Protein AF-A0AAU0ZUD8-F1 (afdb_monomer_lite)

pLDDT: mean 81.28, std 13.87, range [41.09, 94.75]

Secondary structure (DSSP, 8-state):
---PPPPGGGTT--S----TT---EEEEEEE---HHHHHHHTTT---GGGGG-STTEEEEEEEEETTT-PBP-HHHHTS--GGGSS--

Structure (mmCIF, N/CA/C/O backbone):
data_AF-A0AAU0ZUD8-F1
#
_entry.id   AF-A0AAU0ZUD8-F1
#
loop_
_atom_site.group_PDB
_atom_site.id
_atom_site.type_symbol
_atom_site.label_atom_id
_atom_site.label_alt_id
_atom_site.label_comp_id
_atom_site.label_asym_id
_atom_site.label_entity_id
_atom_site.label_seq_id
_atom_site.pdbx_PDB_ins_code
_atom_site.Cartn_x
_atom_site.Cartn_y
_atom_site.Cartn_z
_atom_site.occupancy
_atom_site.B_iso_or_equiv
_atom_site.auth_seq_id
_atom_site.auth_comp_id
_atom_site.auth_asym_id
_atom_site.auth_atom_id
_atom_site.pdbx_PDB_model_num
ATOM 1 N N . MET A 1 1 ? 16.935 -21.583 -4.606 1.00 41.09 1 MET A N 1
ATOM 2 C CA . MET A 1 1 ? 16.552 -20.171 -4.811 1.00 41.09 1 MET A CA 1
ATOM 3 C C . MET A 1 1 ? 17.661 -19.321 -4.223 1.00 41.09 1 MET A C 1
ATOM 5 O O . MET A 1 1 ? 17.842 -19.359 -3.016 1.00 41.09 1 MET A O 1
ATOM 9 N N . THR A 1 2 ? 18.472 -18.662 -5.045 1.00 45.31 2 THR A N 1
ATOM 10 C CA . THR A 1 2 ? 19.495 -17.724 -4.565 1.00 45.31 2 THR A CA 1
ATOM 11 C C . THR A 1 2 ? 18.794 -16.434 -4.150 1.00 45.31 2 THR A C 1
ATOM 13 O O . THR A 1 2 ? 18.262 -15.718 -4.994 1.00 45.31 2 THR A O 1
ATOM 16 N N . GLN A 1 3 ? 18.713 -16.171 -2.844 1.00 46.19 3 GLN A N 1
ATOM 17 C CA . GLN A 1 3 ? 18.261 -14.875 -2.341 1.00 46.19 3 GLN A CA 1
ATOM 18 C C . GLN A 1 3 ? 19.329 -13.840 -2.697 1.00 46.19 3 GLN A C 1
ATOM 20 O O . GLN A 1 3 ? 20.457 -13.917 -2.218 1.00 46.19 3 GLN A O 1
ATOM 25 N N . VAL A 1 4 ? 18.990 -12.910 -3.586 1.00 65.19 4 VAL A N 1
ATOM 26 C CA . VAL A 1 4 ? 19.828 -11.740 -3.856 1.00 65.19 4 VAL A CA 1
ATOM 27 C C . VAL A 1 4 ? 19.675 -10.804 -2.653 1.00 65.19 4 VAL A C 1
ATOM 29 O O . VAL A 1 4 ? 18.534 -10.468 -2.324 1.00 65.19 4 VAL A O 1
ATOM 32 N N . PRO A 1 5 ? 20.765 -10.423 -1.960 1.00 68.75 5 PRO A N 1
ATOM 33 C CA . PRO A 1 5 ? 20.675 -9.519 -0.820 1.00 68.75 5 PRO A CA 1
ATOM 34 C C . PRO A 1 5 ? 20.104 -8.168 -1.259 1.00 68.75 5 PRO A C 1
ATOM 36 O O . PRO A 1 5 ? 20.383 -7.688 -2.360 1.00 68.75 5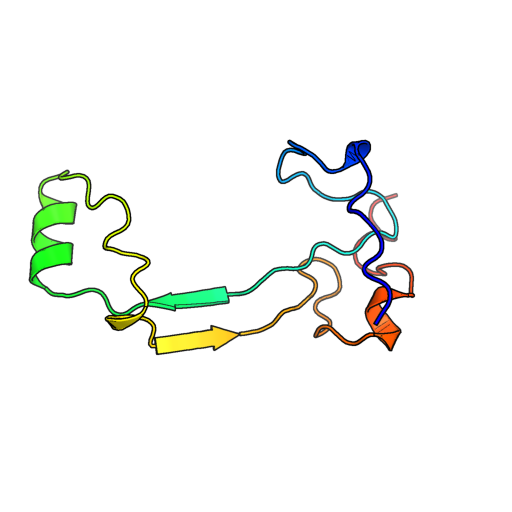 PRO A O 1
ATOM 39 N N . VAL A 1 6 ? 19.276 -7.571 -0.398 1.00 55.78 6 VAL A N 1
ATOM 40 C CA . VAL A 1 6 ? 18.733 -6.226 -0.618 1.00 55.78 6 VAL A CA 1
ATOM 41 C C . VAL A 1 6 ? 19.913 -5.249 -0.701 1.00 55.78 6 VAL A C 1
ATOM 43 O O . VAL A 1 6 ? 20.738 -5.262 0.209 1.00 55.78 6 VAL A O 1
ATOM 46 N N . PRO A 1 7 ? 20.035 -4.429 -1.763 1.00 72.81 7 PRO A N 1
ATOM 47 C CA . PRO A 1 7 ? 21.122 -3.459 -1.868 1.00 72.81 7 PRO A CA 1
ATOM 48 C C . PRO A 1 7 ? 21.130 -2.488 -0.684 1.00 72.81 7 PRO A C 1
ATOM 50 O O . PRO A 1 7 ? 20.073 -1.984 -0.305 1.00 72.81 7 PRO A O 1
ATOM 53 N N . ASP A 1 8 ? 22.315 -2.157 -0.164 1.00 72.88 8 ASP A N 1
ATOM 54 C CA . ASP A 1 8 ? 22.471 -1.254 0.990 1.00 72.88 8 ASP A CA 1
ATOM 55 C C . ASP A 1 8 ? 21.807 0.114 0.772 1.00 72.88 8 ASP A C 1
ATOM 57 O O . ASP A 1 8 ? 21.262 0.700 1.701 1.00 72.88 8 ASP A O 1
ATOM 61 N N . SER A 1 9 ? 21.757 0.589 -0.478 1.00 64.94 9 SER A N 1
ATOM 62 C CA . SER A 1 9 ? 21.080 1.834 -0.869 1.00 64.94 9 SER A CA 1
ATOM 63 C C . SER A 1 9 ? 19.561 1.826 -0.664 1.00 64.94 9 SER A C 1
ATOM 65 O O . SER A 1 9 ? 18.917 2.864 -0.807 1.00 64.94 9 SER A O 1
ATOM 67 N N . LYS A 1 10 ? 18.973 0.664 -0.370 1.00 57.84 10 LYS A N 1
ATOM 68 C CA . LYS A 1 10 ? 17.548 0.498 -0.070 1.00 57.84 10 LYS A CA 1
A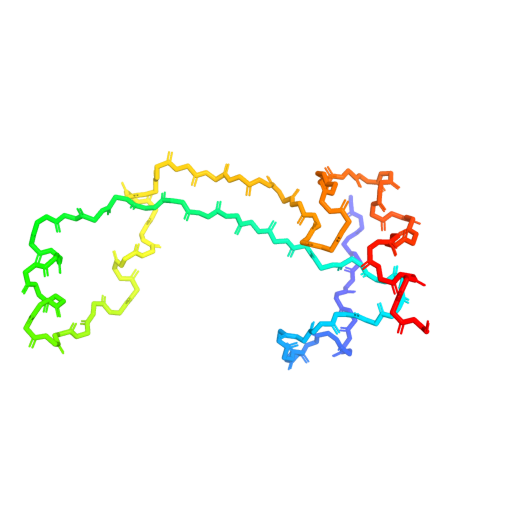TOM 69 C C . LYS A 1 10 ? 17.286 0.286 1.426 1.00 57.84 10 LYS A C 1
ATOM 71 O O . LYS A 1 10 ? 16.126 0.274 1.832 1.00 57.84 10 LYS A O 1
ATOM 76 N N . ILE A 1 11 ? 18.326 0.149 2.252 1.00 61.25 11 ILE A N 1
ATOM 77 C CA . ILE A 1 11 ? 18.199 0.073 3.712 1.00 61.25 11 ILE A CA 1
ATOM 78 C C . ILE A 1 11 ? 17.924 1.490 4.238 1.00 61.25 11 ILE A C 1
ATOM 80 O O . ILE A 1 11 ? 18.682 2.411 3.953 1.00 61.25 11 ILE A O 1
ATOM 84 N N . ASN A 1 12 ? 16.835 1.672 4.994 1.00 56.53 12 ASN A N 1
ATOM 85 C CA . ASN A 1 12 ? 16.343 2.975 5.484 1.00 56.53 12 ASN A CA 1
ATOM 86 C C . ASN A 1 12 ? 15.957 3.983 4.390 1.00 56.53 12 ASN A C 1
ATOM 88 O O . ASN A 1 12 ? 15.883 5.180 4.664 1.00 56.53 12 ASN A O 1
ATOM 92 N N . ALA A 1 13 ? 15.707 3.526 3.160 1.00 59.34 13 ALA A N 1
ATOM 93 C CA . ALA A 1 13 ? 15.140 4.400 2.147 1.00 59.34 13 ALA A CA 1
ATOM 94 C C . ALA A 1 13 ? 13.783 4.919 2.642 1.00 59.34 13 ALA A C 1
ATOM 96 O O . ALA A 1 13 ? 12.890 4.133 2.968 1.00 59.34 13 ALA A O 1
ATOM 97 N N . GLU A 1 14 ? 13.635 6.241 2.705 1.00 63.84 14 GLU A N 1
ATOM 98 C CA . GLU A 1 14 ? 12.327 6.859 2.880 1.00 63.84 14 GLU A CA 1
ATOM 99 C C . GLU A 1 14 ? 11.407 6.382 1.750 1.00 63.84 14 GLU A C 1
ATOM 101 O O . GLU A 1 14 ? 11.868 6.167 0.620 1.00 63.84 14 GLU A O 1
ATOM 106 N N . ILE A 1 15 ? 10.116 6.203 2.056 1.00 64.94 15 ILE A N 1
ATOM 107 C CA . ILE A 1 15 ? 9.076 5.906 1.062 1.00 64.94 15 ILE A CA 1
ATOM 108 C C . ILE A 1 15 ? 8.957 7.137 0.164 1.00 64.94 15 ILE A C 1
ATOM 110 O O . ILE A 1 15 ? 8.137 8.027 0.364 1.00 64.94 15 ILE A O 1
ATOM 114 N N . THR A 1 16 ? 9.868 7.207 -0.786 1.00 68.44 16 THR A N 1
ATOM 115 C C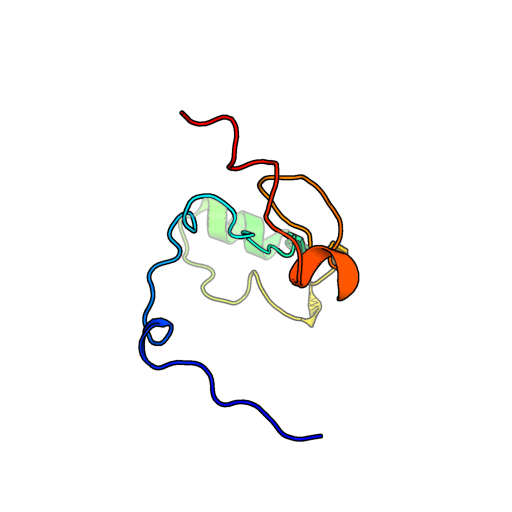A . THR A 1 16 ? 10.040 8.285 -1.739 1.00 68.44 16 THR A CA 1
ATOM 116 C C . THR A 1 16 ? 9.519 7.801 -3.069 1.00 68.44 16 THR A C 1
ATOM 118 O O . THR A 1 16 ? 9.553 6.606 -3.381 1.00 68.44 16 THR A O 1
ATOM 121 N N . ASP A 1 17 ? 9.000 8.742 -3.845 1.00 70.19 17 ASP A N 1
ATOM 122 C CA . ASP A 1 17 ? 8.615 8.460 -5.211 1.00 70.19 17 ASP A CA 1
ATOM 123 C C . ASP A 1 17 ? 9.854 7.952 -5.980 1.00 70.19 17 ASP A C 1
ATOM 125 O O . ASP A 1 17 ? 10.850 8.679 -6.064 1.00 70.19 17 ASP A O 1
ATOM 129 N N . PRO A 1 18 ? 9.858 6.704 -6.489 1.00 76.25 18 PRO A N 1
ATOM 130 C CA . PRO A 1 18 ? 11.032 6.165 -7.156 1.00 76.25 18 PRO A CA 1
ATOM 131 C C . PRO A 1 18 ? 11.295 6.927 -8.467 1.00 76.25 18 PRO A C 1
ATOM 133 O O . PRO A 1 18 ? 10.396 7.552 -9.025 1.00 76.25 18 PRO A O 1
ATOM 136 N N . GLY A 1 19 ? 12.530 6.934 -8.963 1.00 76.62 19 GLY A N 1
ATOM 137 C CA . GLY A 1 19 ? 12.928 7.815 -10.069 1.00 76.62 19 GLY A CA 1
ATOM 138 C C . GLY A 1 19 ? 12.245 7.502 -11.417 1.00 76.62 19 GLY A C 1
ATOM 139 O O . GLY A 1 19 ? 11.460 6.553 -11.534 1.00 76.62 19 GLY A O 1
ATOM 140 N N . PRO A 1 20 ? 12.549 8.268 -12.482 1.00 84.44 20 PRO A N 1
ATOM 141 C CA . PRO A 1 20 ? 12.028 8.003 -13.821 1.00 84.44 20 PRO A CA 1
ATOM 142 C C . PRO A 1 20 ? 12.321 6.571 -14.292 1.00 84.44 20 PRO A C 1
ATOM 144 O O . PRO A 1 20 ? 13.463 6.109 -14.296 1.00 84.44 20 PRO A O 1
ATOM 147 N N . GLY A 1 21 ? 11.279 5.868 -14.723 1.00 87.50 21 GLY A N 1
ATOM 148 C CA . GLY A 1 21 ? 11.322 4.470 -15.148 1.00 87.50 21 GLY A CA 1
ATOM 149 C C . GLY A 1 21 ? 11.230 3.445 -14.013 1.00 87.50 21 GLY A C 1
ATOM 150 O O . GLY A 1 21 ? 11.154 2.253 -14.314 1.00 87.50 21 GLY A O 1
ATOM 151 N N . GLU A 1 22 ? 11.190 3.855 -12.745 1.00 88.94 22 GLU A N 1
ATOM 152 C CA . GLU A 1 22 ? 11.073 2.943 -11.604 1.00 88.94 22 GLU A CA 1
ATOM 153 C C . GLU A 1 22 ? 9.614 2.782 -11.135 1.00 88.94 22 GLU A C 1
ATOM 155 O O . GLU A 1 22 ? 8.826 3.732 -11.076 1.00 88.94 22 GLU A O 1
ATOM 160 N N . HIS A 1 23 ? 9.237 1.547 -10.795 1.00 90.56 23 HIS A N 1
ATOM 161 C CA . HIS A 1 23 ? 7.904 1.222 -10.290 1.00 90.56 23 HIS A CA 1
ATOM 162 C C . HIS A 1 23 ? 7.781 1.515 -8.789 1.00 90.56 23 HIS A C 1
ATOM 164 O O . HIS A 1 23 ? 8.629 1.096 -8.004 1.00 90.56 23 HIS A O 1
ATOM 170 N N . LEU A 1 24 ? 6.672 2.145 -8.388 1.00 90.31 24 LEU A N 1
ATOM 171 C CA . LEU A 1 24 ? 6.235 2.219 -6.991 1.00 90.31 24 LEU A CA 1
ATOM 172 C C . LEU A 1 24 ? 5.215 1.112 -6.722 1.00 90.31 24 LEU A C 1
ATOM 174 O O . LEU A 1 24 ? 4.057 1.250 -7.112 1.00 90.31 24 LEU A O 1
ATOM 178 N N . TRP A 1 25 ? 5.646 0.003 -6.125 1.00 91.25 25 TRP A N 1
ATOM 179 C CA . TRP A 1 25 ? 4.770 -1.125 -5.800 1.00 91.25 25 TRP A CA 1
ATOM 180 C C . TRP A 1 25 ? 4.038 -0.880 -4.486 1.00 91.25 25 TRP A C 1
ATOM 182 O O . TRP A 1 25 ? 4.674 -0.623 -3.466 1.00 91.25 25 TRP A O 1
ATOM 192 N N . ILE A 1 26 ? 2.715 -0.998 -4.511 1.00 91.00 26 ILE A N 1
ATOM 193 C CA . ILE A 1 26 ? 1.853 -0.844 -3.340 1.00 91.00 26 ILE A CA 1
ATOM 194 C C . ILE A 1 26 ? 0.938 -2.056 -3.182 1.00 91.00 26 ILE A C 1
ATOM 196 O O . ILE A 1 26 ? 0.651 -2.762 -4.152 1.00 91.00 26 ILE A O 1
ATOM 200 N N . ILE A 1 27 ? 0.478 -2.276 -1.954 1.00 92.62 27 ILE A N 1
ATOM 201 C CA . ILE A 1 27 ? -0.593 -3.211 -1.608 1.00 92.62 27 ILE A CA 1
ATOM 202 C C . ILE A 1 27 ? -1.642 -2.398 -0.860 1.00 92.62 27 ILE A C 1
ATOM 204 O O . ILE A 1 27 ? -1.303 -1.639 0.050 1.00 92.62 27 ILE A O 1
ATOM 208 N N . VAL A 1 28 ? -2.905 -2.553 -1.239 1.00 90.06 28 VAL A N 1
ATOM 209 C CA . VAL A 1 28 ? -4.024 -1.968 -0.504 1.00 90.06 28 VAL A CA 1
ATOM 210 C C . VAL A 1 28 ? -4.558 -3.026 0.446 1.00 90.06 28 VAL A C 1
ATOM 212 O O . VAL A 1 28 ? -4.807 -4.163 0.051 1.00 90.06 28 VAL A O 1
ATOM 215 N N . THR A 1 29 ? -4.718 -2.655 1.712 1.00 91.50 29 THR A N 1
ATOM 216 C CA . THR A 1 29 ? -5.266 -3.539 2.742 1.00 91.50 29 THR A CA 1
ATOM 217 C C . THR A 1 29 ? -6.554 -2.931 3.274 1.00 91.50 29 THR A C 1
ATOM 219 O O . THR A 1 29 ? -6.607 -1.736 3.570 1.00 91.50 29 THR A O 1
ATOM 222 N N . ALA A 1 30 ? -7.607 -3.738 3.373 1.00 91.81 30 ALA A N 1
ATOM 223 C CA . ALA A 1 30 ? -8.852 -3.329 4.008 1.00 91.81 30 ALA A CA 1
ATOM 224 C C . ALA A 1 30 ? -9.012 -4.104 5.310 1.00 91.81 30 ALA A C 1
ATOM 226 O O . ALA A 1 30 ? -9.049 -5.333 5.283 1.00 91.81 30 ALA A O 1
ATOM 227 N N . HIS A 1 31 ? -9.135 -3.391 6.426 1.00 90.62 31 HIS A N 1
ATOM 228 C CA . HIS A 1 31 ? -9.339 -3.975 7.747 1.00 90.62 31 HIS A CA 1
ATOM 229 C C . HIS A 1 31 ? -10.728 -3.612 8.278 1.00 90.62 31 HIS A C 1
ATOM 231 O O . HIS A 1 31 ? -11.222 -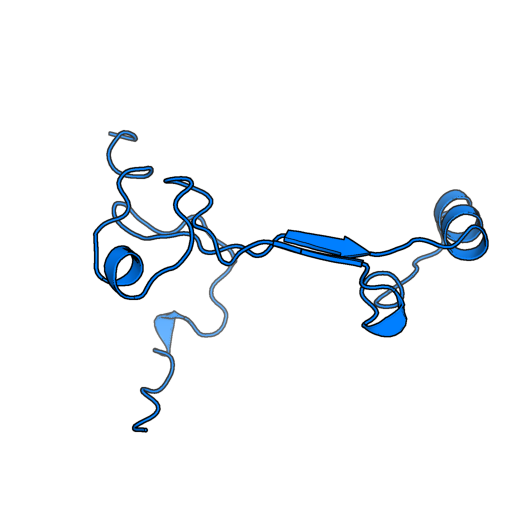2.500 8.076 1.00 90.62 31 HIS A O 1
ATOM 237 N N . GLN A 1 32 ? -11.364 -4.550 8.972 1.00 89.56 32 GLN A N 1
ATOM 238 C CA . GLN A 1 32 ? -12.588 -4.318 9.716 1.00 89.56 32 GLN A CA 1
ATOM 239 C C . GLN A 1 32 ? -12.277 -3.487 10.960 1.00 89.56 32 GLN A C 1
ATOM 241 O O . GLN A 1 32 ? -11.397 -3.819 11.755 1.00 89.56 32 GLN A O 1
ATOM 246 N N . VAL A 1 33 ? -13.055 -2.432 11.174 1.00 88.19 33 VAL A N 1
ATOM 247 C CA . VAL A 1 33 ? -12.965 -1.610 12.382 1.00 88.19 33 VAL A CA 1
ATOM 248 C C . VAL A 1 33 ? -14.189 -1.891 13.246 1.00 88.19 33 VAL A C 1
ATOM 250 O O . VAL A 1 33 ? -15.321 -1.767 12.785 1.00 88.19 33 VAL A O 1
ATOM 253 N N . SER A 1 34 ? -13.971 -2.300 14.497 1.00 87.38 34 SER A N 1
ATOM 254 C CA . SER A 1 34 ? -15.063 -2.556 15.443 1.00 87.38 34 SER A CA 1
ATOM 255 C C . SER A 1 34 ? -15.665 -1.256 15.986 1.00 87.38 34 SER A C 1
ATOM 257 O O . SER A 1 34 ? -14.972 -0.246 16.117 1.00 87.38 34 SER A O 1
ATOM 259 N N . ASP A 1 35 ? -16.931 -1.292 16.410 1.00 90.25 35 ASP A N 1
ATOM 260 C CA . ASP A 1 35 ? -17.590 -0.161 17.084 1.00 90.25 35 ASP A CA 1
ATOM 261 C C . ASP A 1 35 ? -16.799 0.341 18.299 1.00 90.25 35 ASP A C 1
ATOM 263 O O . ASP A 1 35 ? -16.718 1.544 18.554 1.00 90.25 35 ASP A O 1
ATOM 267 N N . THR A 1 36 ? -16.193 -0.579 19.054 1.00 88.44 36 THR A N 1
ATOM 268 C CA . THR A 1 36 ? -15.332 -0.241 20.191 1.00 88.44 36 THR A CA 1
ATOM 269 C C . THR A 1 36 ? -14.121 0.570 19.735 1.00 88.44 36 THR A C 1
ATOM 271 O O . THR A 1 36 ? -13.810 1.584 20.359 1.00 88.44 36 THR A O 1
ATOM 274 N N . ALA A 1 37 ? -13.471 0.183 18.632 1.00 86.81 37 ALA A N 1
ATOM 275 C CA . ALA A 1 37 ? -12.354 0.933 18.059 1.00 86.81 37 ALA A CA 1
ATOM 276 C C . ALA A 1 37 ? -12.790 2.322 17.563 1.00 86.81 37 ALA A C 1
ATOM 278 O O . ALA A 1 37 ? -12.139 3.313 17.888 1.00 86.81 37 ALA A O 1
ATOM 279 N N . ILE A 1 38 ? -13.937 2.428 16.880 1.00 89.06 38 ILE A N 1
ATOM 280 C CA . ILE A 1 38 ? -14.499 3.718 16.434 1.00 89.06 38 ILE A CA 1
ATOM 281 C C . ILE A 1 38 ? -14.750 4.646 17.630 1.00 89.06 38 ILE A C 1
ATOM 283 O O . ILE A 1 38 ? -14.379 5.819 17.608 1.00 89.06 38 ILE A O 1
ATOM 287 N N . ARG A 1 39 ? -15.354 4.133 18.709 1.00 91.75 39 ARG A N 1
ATOM 288 C CA . ARG A 1 39 ? -15.628 4.924 19.922 1.00 91.75 39 ARG A CA 1
ATOM 289 C C . ARG A 1 39 ? -14.354 5.424 20.598 1.00 91.75 39 ARG A C 1
ATOM 291 O O . ARG A 1 39 ? -14.379 6.522 21.144 1.00 91.75 39 ARG A O 1
ATOM 298 N N . ARG A 1 40 ? -13.278 4.635 20.587 1.00 87.94 40 ARG A N 1
ATOM 299 C CA . ARG A 1 40 ? -11.967 5.022 21.132 1.00 87.94 40 ARG A CA 1
ATOM 300 C C . ARG A 1 40 ? -11.302 6.095 20.268 1.00 87.94 40 ARG A C 1
ATOM 302 O O . ARG A 1 40 ? -10.914 7.133 20.797 1.00 87.94 40 ARG A O 1
ATOM 309 N N . LEU A 1 41 ? -11.300 5.920 18.945 1.00 87.12 41 LEU A N 1
ATOM 310 C CA . LEU A 1 41 ? -10.814 6.933 17.997 1.00 87.12 41 LEU A CA 1
ATOM 311 C C . LEU A 1 41 ? -11.559 8.268 18.148 1.00 87.12 41 LEU A C 1
ATOM 313 O O . LEU A 1 41 ? -10.932 9.320 18.217 1.00 87.12 41 LEU A O 1
ATOM 317 N N . ASN A 1 42 ? -12.885 8.235 18.308 1.00 91.62 42 ASN A N 1
ATOM 318 C CA . ASN A 1 42 ? -13.696 9.439 18.536 1.00 91.62 42 ASN A CA 1
ATOM 319 C C . ASN A 1 42 ? -13.378 10.162 19.858 1.00 91.62 42 ASN A C 1
ATOM 321 O O . ASN A 1 42 ? -13.723 11.332 20.009 1.00 91.62 42 ASN A O 1
ATOM 325 N N . LYS A 1 43 ? -12.739 9.487 20.820 1.00 94.75 43 LYS A N 1
ATOM 326 C CA . LYS A 1 43 ? -12.243 10.091 22.067 1.00 94.75 43 LYS A CA 1
ATOM 327 C C . LYS A 1 43 ? -10.806 10.612 21.947 1.00 94.75 43 LYS A C 1
ATOM 329 O O . LYS A 1 43 ? -10.284 11.138 22.925 1.00 94.75 43 LYS A O 1
ATOM 334 N N . GLY A 1 44 ? -10.175 10.467 20.781 1.00 90.44 44 GLY A N 1
ATOM 335 C CA . GLY A 1 44 ? -8.774 10.819 20.558 1.00 90.44 44 GLY A CA 1
ATOM 336 C C . GLY A 1 44 ? -7.784 9.811 21.147 1.00 90.44 44 GLY A C 1
ATOM 337 O O . GLY A 1 44 ? -6.625 10.159 21.354 1.00 90.44 44 GLY A O 1
ATOM 338 N N . GLU A 1 45 ? -8.223 8.587 21.454 1.00 88.50 45 GLU A N 1
ATOM 339 C CA . GLU A 1 45 ? -7.323 7.531 21.920 1.00 88.50 45 GLU A CA 1
ATOM 340 C C . GLU A 1 45 ? -6.491 6.976 20.756 1.00 88.50 45 GLU A C 1
ATOM 342 O O . GLU A 1 45 ? -7.018 6.712 19.673 1.00 88.50 45 GLU A O 1
ATOM 347 N N . ASP A 1 46 ? -5.201 6.739 21.004 1.00 82.88 46 ASP A N 1
ATOM 348 C CA . ASP A 1 46 ? -4.334 6.031 20.065 1.00 82.88 46 ASP A CA 1
ATOM 349 C C . ASP A 1 46 ? -4.633 4.522 20.104 1.00 82.88 46 ASP A C 1
ATOM 351 O O . ASP A 1 46 ? -4.608 3.876 21.158 1.00 82.88 46 ASP A O 1
ATOM 355 N N . MET A 1 47 ? -4.947 3.962 18.937 1.00 77.31 47 MET A N 1
ATOM 356 C CA . MET A 1 47 ? -5.225 2.535 18.755 1.00 77.31 47 MET A CA 1
ATOM 357 C C . MET A 1 47 ? -3.952 1.718 18.489 1.00 77.31 47 MET A C 1
ATOM 359 O O . MET A 1 47 ? -4.009 0.484 18.488 1.00 77.31 47 MET A O 1
ATOM 363 N N . GLY A 1 48 ? -2.811 2.378 18.267 1.00 76.81 48 GLY A N 1
ATOM 364 C CA . GLY A 1 48 ? -1.551 1.738 17.918 1.00 76.81 48 GLY A CA 1
ATOM 365 C C . GLY A 1 48 ? -1.698 0.805 16.714 1.00 76.81 48 GLY A C 1
ATOM 366 O O . GLY A 1 48 ? -2.365 1.115 15.728 1.00 76.81 48 GLY A O 1
ATOM 367 N N . THR A 1 49 ? -1.103 -0.383 16.812 1.00 75.06 49 THR A N 1
ATOM 368 C CA . THR A 1 49 ? -1.117 -1.391 15.743 1.00 75.06 49 THR A CA 1
ATOM 369 C C . THR A 1 49 ? -2.401 -2.222 15.68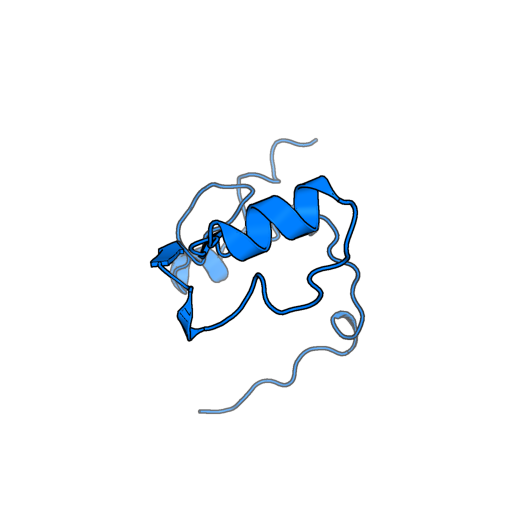3 1.00 75.06 49 THR A C 1
ATOM 371 O O . THR A 1 49 ? -2.556 -2.995 14.746 1.00 75.06 49 THR A O 1
ATOM 374 N N . GLN A 1 50 ? -3.343 -2.063 16.625 1.00 72.62 50 GLN A N 1
ATOM 375 C CA . GLN A 1 50 ? -4.571 -2.880 16.680 1.00 72.62 50 GLN A CA 1
ATOM 376 C C . GLN A 1 50 ? -5.503 -2.679 15.475 1.00 72.62 50 GLN A C 1
ATOM 378 O O . GLN A 1 50 ? -6.395 -3.488 15.248 1.00 72.62 50 GLN A O 1
ATOM 383 N N . LEU A 1 51 ? -5.340 -1.592 14.716 1.00 72.44 51 LEU A N 1
ATOM 384 C CA . LEU A 1 51 ? -6.112 -1.362 13.490 1.00 72.44 51 LEU A CA 1
ATOM 385 C C . LEU A 1 51 ? -5.610 -2.192 12.301 1.00 72.44 51 LEU A C 1
ATOM 387 O O . LEU A 1 51 ? -6.369 -2.379 11.353 1.00 72.44 51 LEU A O 1
ATOM 391 N N . LEU A 1 52 ? -4.366 -2.672 12.357 1.00 79.69 52 LEU A N 1
ATOM 392 C CA . LEU A 1 52 ? -3.676 -3.404 11.291 1.00 79.69 52 LEU A CA 1
ATOM 393 C C . LEU A 1 52 ? -3.462 -4.873 11.681 1.00 79.69 52 LEU A C 1
ATOM 395 O O . LEU A 1 52 ? -2.406 -5.447 11.413 1.00 79.69 52 LEU A O 1
ATOM 399 N N . ASP A 1 53 ? -4.427 -5.442 12.398 1.00 79.31 53 ASP A N 1
ATOM 400 C CA . ASP A 1 53 ? -4.344 -6.809 12.890 1.00 79.31 53 ASP A CA 1
ATOM 401 C C . ASP A 1 53 ? -4.617 -7.824 11.766 1.00 79.31 53 ASP A C 1
ATOM 403 O O . ASP A 1 53 ? -5.319 -7.548 10.791 1.00 79.31 53 ASP A O 1
ATOM 407 N N . HIS A 1 54 ? -4.073 -9.032 11.861 1.00 79.38 54 HIS A N 1
ATOM 408 C CA . HIS A 1 54 ? -4.362 -10.044 10.837 1.00 79.38 54 HIS A CA 1
ATOM 409 C C . HIS A 1 54 ? -5.791 -10.585 10.975 1.00 79.38 54 HIS A C 1
ATOM 411 O O . HIS A 1 54 ? -6.434 -10.907 9.975 1.00 79.38 54 HIS A O 1
ATOM 417 N N . GLU A 1 55 ? -6.313 -10.643 12.198 1.00 85.06 55 GLU A N 1
ATOM 418 C CA . GLU A 1 55 ? -7.653 -11.125 12.524 1.00 85.06 55 GLU A CA 1
ATOM 419 C C . GLU A 1 55 ? -8.764 -10.222 11.978 1.00 85.06 55 GLU A C 1
ATOM 421 O O . GLU A 1 55 ? -9.874 -10.703 11.740 1.00 85.06 55 GLU A O 1
ATOM 426 N N . ASN A 1 56 ? -8.495 -8.928 11.773 1.00 86.19 56 ASN A N 1
ATOM 427 C CA . ASN A 1 56 ? -9.466 -7.993 11.207 1.00 86.19 56 ASN A CA 1
ATOM 428 C C . ASN A 1 56 ? -9.208 -7.679 9.726 1.00 86.19 56 ASN A C 1
ATOM 430 O O . ASN A 1 56 ? -9.927 -6.862 9.153 1.00 86.19 56 ASN A O 1
ATOM 434 N N . LEU A 1 57 ? -8.241 -8.322 9.073 1.00 90.88 57 LEU A N 1
ATOM 435 C CA . LEU A 1 57 ? -7.983 -8.142 7.648 1.00 90.88 57 LEU A CA 1
ATOM 436 C C . LEU A 1 57 ? -9.111 -8.755 6.797 1.00 90.88 57 LEU A C 1
ATOM 438 O O . LEU A 1 57 ? -9.381 -9.952 6.851 1.00 90.88 57 LEU A O 1
ATOM 442 N N . LEU A 1 58 ? -9.754 -7.932 5.969 1.00 92.56 58 LEU A N 1
ATOM 443 C CA . LEU A 1 58 ? -10.857 -8.336 5.089 1.00 92.56 58 LEU A CA 1
ATOM 444 C C . LEU A 1 58 ? -10.401 -8.623 3.660 1.00 92.56 58 LEU A C 1
ATOM 446 O O . LEU A 1 58 ? -10.917 -9.532 3.012 1.00 92.56 58 LEU A O 1
ATOM 450 N N . SER A 1 59 ? -9.470 -7.822 3.139 1.00 92.25 59 SER A N 1
ATOM 451 C CA . SER A 1 59 ? -8.972 -7.995 1.775 1.00 92.25 59 SER A CA 1
ATOM 452 C C . SER A 1 59 ? -7.579 -7.411 1.593 1.00 92.25 59 SER A C 1
ATOM 454 O O . SER A 1 59 ? -7.203 -6.444 2.261 1.00 92.25 59 SER A O 1
ATOM 456 N N . LEU A 1 60 ? -6.852 -8.001 0.649 1.00 91.94 60 LEU A N 1
ATOM 457 C CA . LEU A 1 60 ? -5.583 -7.519 0.127 1.00 91.94 60 LEU A CA 1
ATOM 458 C C . LEU A 1 60 ? -5.738 -7.370 -1.383 1.00 91.94 60 LEU A C 1
ATOM 460 O O . LEU A 1 60 ? -6.132 -8.330 -2.045 1.00 91.94 60 LEU A O 1
ATOM 464 N N . ASP A 1 61 ? -5.411 -6.196 -1.909 1.00 91.06 61 ASP A N 1
ATOM 465 C CA . ASP A 1 61 ? -5.332 -5.958 -3.347 1.00 91.06 61 ASP A CA 1
ATOM 466 C C . ASP A 1 61 ? -3.909 -5.556 -3.750 1.00 91.06 61 ASP A C 1
ATOM 468 O O . ASP A 1 61 ? -3.222 -4.806 -3.047 1.00 91.06 61 ASP A O 1
ATOM 472 N N . GLY A 1 62 ? -3.462 -6.084 -4.886 1.00 89.31 62 GLY A N 1
ATOM 473 C CA . GLY A 1 62 ? -2.097 -5.970 -5.386 1.00 89.31 62 GLY A CA 1
ATOM 474 C C . GLY A 1 62 ? -1.195 -7.187 -5.089 1.00 89.31 62 GLY A C 1
ATOM 475 O O . GLY A 1 62 ? -1.685 -8.285 -4.820 1.00 89.31 62 GLY A O 1
ATOM 476 N N . PRO A 1 63 ? 0.144 -7.030 -5.169 1.00 92.44 63 PRO A N 1
ATOM 477 C CA . PRO A 1 63 ? 0.844 -5.775 -5.421 1.00 92.44 63 PRO A CA 1
ATOM 478 C C . PRO A 1 63 ? 0.557 -5.199 -6.812 1.00 92.44 63 PRO A C 1
ATOM 480 O O . PRO A 1 63 ? 0.439 -5.934 -7.791 1.00 92.44 63 PRO A O 1
ATOM 483 N N . GLY A 1 64 ? 0.463 -3.876 -6.898 1.00 93.56 64 GLY A N 1
ATOM 484 C CA . GLY A 1 64 ? 0.271 -3.124 -8.140 1.00 93.56 64 GLY A CA 1
ATOM 485 C C . GLY A 1 64 ? 1.157 -1.886 -8.159 1.00 93.56 64 GLY A C 1
ATOM 486 O O . GLY A 1 64 ? 1.583 -1.405 -7.108 1.00 93.56 64 GLY A O 1
ATOM 487 N N . CYS A 1 65 ? 1.506 -1.393 -9.345 1.00 92.25 65 CYS A N 1
ATOM 488 C CA . CYS A 1 65 ? 2.289 -0.171 -9.436 1.00 92.25 65 CYS A CA 1
ATOM 489 C C . CYS A 1 65 ? 1.368 1.046 -9.340 1.00 92.25 65 CYS A C 1
ATOM 491 O O . CYS A 1 65 ? 0.528 1.230 -10.213 1.00 92.25 65 CYS A O 1
ATOM 493 N N . PHE A 1 66 ? 1.581 1.910 -8.346 1.00 90.12 66 PHE A N 1
ATOM 494 C CA . PHE A 1 66 ? 0.797 3.135 -8.156 1.00 90.12 66 PHE A CA 1
ATOM 495 C C . PHE A 1 66 ? 0.896 4.111 -9.340 1.00 90.12 66 PHE A C 1
ATOM 497 O O . PHE A 1 66 ? -0.019 4.880 -9.583 1.00 90.12 66 PHE A O 1
ATOM 504 N N . LYS A 1 67 ? 2.001 4.074 -10.094 1.00 89.88 67 LYS A N 1
ATOM 505 C CA . LYS A 1 67 ? 2.256 5.021 -11.189 1.00 89.88 67 LYS A CA 1
ATOM 506 C C . LYS A 1 67 ? 1.630 4.615 -12.515 1.00 89.88 67 LYS A C 1
ATOM 508 O O . LYS A 1 67 ? 1.008 5.421 -13.183 1.00 89.88 67 LYS A O 1
ATOM 513 N N . CYS A 1 68 ? 1.894 3.384 -12.953 1.00 92.69 68 C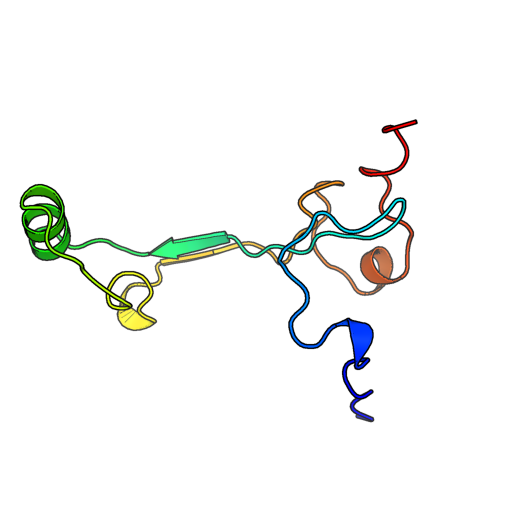YS A N 1
ATOM 514 C CA . CYS A 1 68 ? 1.429 2.887 -14.251 1.00 92.69 68 CYS A CA 1
ATOM 515 C C . CYS A 1 68 ? 0.154 2.044 -14.138 1.00 92.69 68 CYS A C 1
ATOM 517 O O . CYS A 1 68 ? -0.277 1.469 -15.136 1.00 92.69 68 CYS A O 1
ATOM 519 N N . GLU A 1 69 ? -0.372 1.896 -12.919 1.00 92.94 69 GLU A N 1
ATOM 520 C CA . GLU A 1 69 ? -1.615 1.187 -12.595 1.00 92.94 69 GLU A CA 1
ATOM 521 C C . GLU A 1 69 ? -1.653 -0.263 -13.106 1.00 92.94 69 GLU A C 1
ATOM 523 O O . GLU A 1 69 ? -2.709 -0.845 -13.335 1.00 92.94 69 GLU A O 1
ATOM 528 N N . GLN A 1 70 ? -0.478 -0.876 -13.297 1.00 94.62 70 GLN A N 1
ATOM 529 C CA . GLN A 1 70 ? -0.374 -2.268 -13.730 1.00 94.62 70 GLN A CA 1
ATOM 530 C C . GLN A 1 70 ? -0.236 -3.192 -12.517 1.00 94.62 70 GLN A C 1
ATOM 532 O O . GLN A 1 70 ? 0.548 -2.886 -11.608 1.00 94.62 70 GLN A O 1
ATOM 537 N N . PRO A 1 71 ? -0.917 -4.352 -12.513 1.00 94.56 71 PRO A N 1
ATOM 538 C CA . PRO A 1 71 ? -0.699 -5.367 -11.495 1.00 94.56 71 PRO A CA 1
ATOM 539 C C . PRO A 1 71 ? 0.735 -5.898 -11.573 1.00 94.56 71 PRO A C 1
ATOM 541 O O . PRO A 1 71 ? 1.355 -5.954 -12.645 1.00 94.56 71 PRO A O 1
ATOM 544 N N . TYR A 1 72 ? 1.275 -6.313 -10.431 1.00 93.69 72 TYR A N 1
ATOM 545 C CA . TYR A 1 72 ? 2.596 -6.913 -10.384 1.00 93.69 72 TYR A CA 1
ATOM 546 C C . TYR A 1 72 ? 2.627 -8.193 -11.217 1.00 93.69 72 TYR A C 1
ATOM 548 O O . TYR A 1 72 ? 1.857 -9.133 -11.030 1.00 93.69 72 TYR A O 1
ATOM 556 N N . SER A 1 73 ? 3.612 -8.258 -12.099 1.00 92.25 73 SER A N 1
ATOM 557 C CA . SER A 1 73 ? 4.085 -9.504 -12.679 1.00 92.25 73 SER A CA 1
ATOM 558 C C . SER A 1 73 ? 5.595 -9.410 -12.824 1.00 92.25 73 SER A C 1
ATOM 560 O O . SER A 1 73 ? 6.142 -8.315 -12.972 1.00 92.25 73 SER A O 1
ATOM 562 N N . ARG A 1 74 ? 6.287 -10.554 -12.845 1.00 90.44 74 ARG A N 1
ATOM 563 C CA . ARG A 1 74 ? 7.737 -10.573 -13.118 1.00 90.44 74 ARG A CA 1
ATOM 564 C C . ARG A 1 74 ? 8.066 -9.858 -14.429 1.00 90.44 74 ARG A C 1
ATOM 566 O O . ARG A 1 74 ? 9.066 -9.162 -14.517 1.00 90.44 74 ARG A O 1
ATOM 573 N N . TYR A 1 75 ? 7.197 -10.001 -15.427 1.00 92.38 75 TYR A N 1
ATOM 574 C CA . TYR A 1 75 ? 7.346 -9.341 -16.717 1.00 92.38 75 TYR A CA 1
ATOM 575 C C . TYR A 1 75 ? 7.313 -7.813 -16.607 1.00 92.38 75 TYR A C 1
ATOM 577 O O . TYR A 1 75 ? 8.205 -7.153 -17.136 1.00 92.38 75 TYR A O 1
ATOM 585 N N . ILE A 1 76 ? 6.325 -7.253 -15.899 1.00 91.44 76 ILE A N 1
ATOM 586 C CA . ILE A 1 76 ? 6.233 -5.802 -15.686 1.00 91.44 76 ILE A CA 1
ATOM 587 C C . ILE A 1 76 ? 7.381 -5.310 -14.798 1.00 91.44 76 ILE A C 1
ATOM 589 O O . ILE A 1 76 ? 7.993 -4.304 -15.122 1.00 91.44 76 ILE A O 1
ATOM 593 N N . ALA A 1 77 ? 7.751 -6.050 -13.751 1.00 89.62 77 ALA A N 1
ATOM 594 C CA . ALA A 1 77 ? 8.823 -5.662 -12.831 1.00 89.62 77 ALA A CA 1
ATOM 595 C C . ALA A 1 77 ? 10.208 -5.511 -13.488 1.00 89.62 77 ALA A C 1
ATOM 597 O O . ALA A 1 77 ? 11.051 -4.789 -12.964 1.00 89.62 77 ALA A O 1
ATOM 598 N N . HIS A 1 78 ? 10.451 -6.170 -14.625 1.00 90.06 78 HIS A N 1
ATOM 599 C CA . HIS A 1 78 ? 11.685 -6.017 -15.405 1.00 90.06 78 HIS A CA 1
ATOM 600 C C . HIS A 1 78 ? 11.617 -4.911 -16.467 1.00 90.06 78 HIS A C 1
ATOM 602 O O . HIS A 1 78 ? 12.606 -4.664 -17.161 1.00 90.06 78 HIS A O 1
ATOM 608 N N . ARG A 1 79 ? 10.465 -4.258 -16.631 1.00 91.00 79 ARG A N 1
ATOM 609 C CA . ARG A 1 79 ? 10.277 -3.160 -17.577 1.00 91.00 79 ARG A CA 1
ATOM 610 C C . ARG A 1 79 ? 10.365 -1.818 -16.873 1.00 91.00 79 ARG A C 1
ATOM 612 O O . ARG A 1 79 ? 10.238 -1.712 -15.660 1.00 91.00 79 ARG A O 1
ATOM 619 N N . LYS A 1 80 ? 10.601 -0.780 -17.676 1.00 91.75 80 LYS A N 1
ATOM 620 C CA . LYS A 1 80 ? 10.510 0.592 -17.191 1.00 91.75 80 LYS A CA 1
ATOM 621 C C . LYS A 1 80 ? 9.050 0.935 -16.927 1.00 91.75 80 LYS A C 1
ATOM 623 O O . LYS A 1 80 ? 8.187 0.673 -17.767 1.00 91.75 80 LYS A O 1
ATOM 628 N N . CYS A 1 81 ? 8.810 1.572 -15.792 1.00 91.88 81 CYS A N 1
ATOM 629 C CA . CYS A 1 81 ? 7.516 2.116 -15.428 1.00 91.88 81 CYS A CA 1
ATOM 630 C C . CYS A 1 81 ? 7.128 3.262 -16.367 1.00 91.88 81 CYS A C 1
ATOM 632 O O . CYS A 1 81 ? 7.772 4.311 -16.361 1.00 91.88 81 CYS A O 1
ATOM 634 N N . THR A 1 82 ? 6.058 3.090 -17.143 1.00 91.50 82 THR A N 1
ATOM 635 C CA . THR A 1 82 ? 5.588 4.102 -18.102 1.00 91.50 82 THR A CA 1
ATOM 636 C C . THR A 1 82 ? 4.908 5.292 -17.434 1.00 91.50 82 THR A C 1
ATOM 638 O O . THR A 1 82 ? 5.070 6.408 -17.905 1.00 91.50 82 THR A O 1
ATOM 641 N N . GLY A 1 83 ? 4.261 5.094 -16.281 1.00 85.56 83 GLY A N 1
ATOM 642 C CA . GLY A 1 83 ? 3.609 6.164 -15.506 1.00 85.56 83 GLY A CA 1
ATOM 643 C C . GLY A 1 83 ? 4.567 7.174 -14.861 1.00 85.56 83 GLY A C 1
ATOM 644 O O . GLY A 1 83 ? 4.142 8.024 -14.094 1.00 85.56 83 GLY A O 1
ATOM 645 N N . SER A 1 84 ? 5.869 7.063 -15.133 1.00 74.12 84 SER A N 1
ATOM 646 C CA . SER A 1 84 ? 6.906 8.004 -14.687 1.00 74.12 84 SER A CA 1
ATOM 647 C C . SER A 1 84 ? 7.677 8.645 -15.844 1.00 74.12 84 SER A C 1
ATOM 649 O O . SER A 1 84 ? 8.617 9.398 -15.602 1.00 74.12 84 SER A O 1
ATOM 651 N N . LEU A 1 85 ? 7.321 8.318 -17.094 1.00 65.38 85 LEU A N 1
ATOM 652 C CA . LEU A 1 85 ? 8.012 8.805 -18.292 1.00 65.38 85 LEU A CA 1
ATOM 653 C C . LEU A 1 85 ? 7.412 10.113 -18.839 1.00 65.38 85 LEU A C 1
ATOM 655 O O . LEU A 1 85 ? 8.107 10.800 -19.577 1.00 65.38 85 LEU A O 1
ATOM 659 N N . ASP A 1 86 ? 6.194 10.485 -18.423 1.00 56.72 86 ASP A N 1
ATOM 660 C CA . ASP A 1 86 ? 5.492 11.707 -18.862 1.00 56.72 86 ASP A CA 1
ATOM 661 C C . ASP A 1 86 ? 5.691 12.919 -17.921 1.00 56.72 86 ASP A C 1
ATOM 663 O O . ASP A 1 86 ? 5.041 13.946 -18.086 1.00 56.72 86 ASP A O 1
ATOM 667 N N . LEU A 1 87 ? 6.580 12.828 -16.923 1.00 53.16 87 LEU A N 1
ATOM 668 C CA . LEU A 1 87 ? 6.896 13.933 -15.996 1.00 53.16 87 LEU A CA 1
ATOM 669 C C . LEU A 1 87 ? 8.110 14.780 -16.442 1.00 53.16 87 LEU A C 1
ATOM 671 O O . LEU A 1 87 ? 8.797 15.352 -15.595 1.00 53.16 87 LEU A O 1
ATOM 675 N N . GLN A 1 88 ? 8.397 14.844 -17.748 1.00 42.88 88 GLN A N 1
ATOM 676 C CA . GLN A 1 88 ? 9.415 15.737 -18.328 1.00 42.88 88 GLN A CA 1
ATOM 677 C C . GLN A 1 88 ? 8.792 16.965 -18.985 1.00 42.88 88 GLN A C 1
ATOM 679 O O . GLN A 1 88 ? 7.861 16.786 -19.799 1.00 42.88 88 GLN A O 1
#

Foldseek 3Di:
DDDDDDDPVPVPDDLDDDAFQAFDWDKDWDFDDDPVNVVCVVVVHDPPCVRVDPVRTDDIDARATPQQRGGDDPVVNPGGRPSRNPPD

Radius of gyration: 17.79 Å; chains: 1; bounding box: 40×36×41 Å

Sequence (88 aa):
MTQVPVPDSKINAEITDPGPGEHLWIIVTAHQVSDTAIRRLNKGEDMGTQLLDHENLLSLDGPGCFKCEQPYSRYIAHRKCTGSLDLQ